Protein AF-A0A4R3VRV4-F1 (afdb_monomer_lite)

Sequence (132 aa):
MKTILILIITILTFSISHAQENKLIISSSLRFQNANTKTENQENSTSYFQVTPRILYKLNTKLGIGVLYAASRSKSEYYNDDITKLSGHQVGGFVQLDLINKSKYQIFSDLDASYIHSKSHNDFETHTNNTS

Organism: NCBI:txid797292

Radius of gyration: 22.37 Å; chains: 1; bounding box: 61×26×70 Å

Secondary structure (DSSP, 8-state):
-HHHHHHHHHHHHHHHHTTTS--EEEEEEEEEEEEEEE-SS-EEEEEEEEEEEEEEEESSSSEEEEEEEEEEEEEEE-TTS-EEEEEEEEEEEEEEEEEEEETTEEEEEEEEEEEEEEEEEEE---------

pLDDT: mean 84.48, std 15.85, range [41.06, 98.25]

Foldseek 3Di:
DVVVVVVVVVVVVVVVVCPVPPFKDKDKDKDWDWDWDDDPVKIKIKTKIKMKIKIWGHPDPFKIKIKIKMWMWMWMQIRVRKIKIKIKIKIWMKMKGWPDDDPPDTDIDIDIDIDMDMDMDIDPPPPPPPDD

Structure (mmCIF, N/CA/C/O backbone):
data_AF-A0A4R3VRV4-F1
#
_entry.id   AF-A0A4R3VRV4-F1
#
loop_
_atom_site.group_PDB
_atom_site.id
_atom_site.type_symbol
_atom_site.label_atom_id
_atom_site.label_alt_id
_atom_site.label_comp_id
_atom_site.label_asym_id
_atom_site.label_entity_id
_atom_site.label_seq_id
_atom_site.pdbx_PDB_ins_code
_atom_site.Cartn_x
_atom_site.Cartn_y
_atom_site.Cartn_z
_atom_site.occupancy
_atom_site.B_iso_or_equiv
_atom_site.auth_seq_id
_atom_site.auth_comp_id
_atom_site.auth_asym_id
_atom_site.auth_atom_id
_atom_site.pdbx_PDB_model_num
ATOM 1 N N . MET A 1 1 ? -29.367 14.450 -7.953 1.00 56.66 1 MET A N 1
ATOM 2 C CA . MET A 1 1 ? -28.978 15.385 -6.866 1.00 56.66 1 MET A CA 1
ATOM 3 C C . MET A 1 1 ? -29.390 14.885 -5.483 1.00 56.66 1 MET A C 1
ATOM 5 O O . MET A 1 1 ? -28.514 14.761 -4.641 1.00 56.66 1 MET A O 1
ATOM 9 N N . LYS A 1 2 ? -30.661 14.516 -5.246 1.00 59.81 2 LYS A N 1
ATOM 10 C CA . LYS A 1 2 ? -31.121 13.974 -3.946 1.00 59.81 2 LYS A CA 1
ATOM 11 C C . LYS A 1 2 ? -30.331 12.741 -3.472 1.00 59.81 2 LYS A C 1
ATOM 13 O O . LYS A 1 2 ? -29.952 12.678 -2.314 1.00 59.81 2 LYS A O 1
ATOM 18 N N . THR A 1 3 ? -30.001 11.820 -4.377 1.00 67.88 3 THR A N 1
ATOM 19 C CA . THR A 1 3 ? -29.227 10.602 -4.070 1.00 67.88 3 THR A CA 1
ATOM 20 C C . THR A 1 3 ? -27.793 10.900 -3.627 1.00 67.88 3 THR A C 1
ATOM 22 O O . THR A 1 3 ? -27.291 10.271 -2.706 1.00 67.88 3 THR A O 1
ATOM 25 N N . ILE A 1 4 ? -27.153 11.897 -4.246 1.00 81.31 4 ILE A N 1
ATOM 26 C CA . ILE A 1 4 ? -25.796 12.348 -3.896 1.00 81.31 4 ILE A CA 1
ATOM 27 C C . ILE A 1 4 ? -25.814 13.056 -2.538 1.00 81.31 4 ILE A C 1
ATOM 29 O O . ILE A 1 4 ? -24.941 12.819 -1.714 1.00 81.31 4 ILE A O 1
ATOM 33 N N . LEU A 1 5 ? -26.838 13.874 -2.278 1.00 80.25 5 LEU A N 1
ATOM 34 C CA . LEU A 1 5 ? -27.017 14.538 -0.988 1.00 80.25 5 LEU A CA 1
ATOM 35 C C . LEU A 1 5 ? -27.220 13.516 0.143 1.00 80.25 5 LEU A C 1
ATOM 37 O O . LEU A 1 5 ? -26.584 13.630 1.183 1.00 80.25 5 LEU A O 1
ATOM 41 N N . ILE A 1 6 ? -28.054 12.494 -0.080 1.00 82.12 6 ILE A N 1
ATOM 42 C CA . ILE A 1 6 ? -28.271 11.401 0.878 1.00 82.12 6 ILE A CA 1
ATOM 43 C C . ILE A 1 6 ? -26.967 10.637 1.113 1.00 82.12 6 ILE A C 1
ATOM 45 O O . ILE A 1 6 ? -26.604 10.437 2.261 1.00 82.12 6 ILE A O 1
ATOM 49 N N . LEU A 1 7 ? -26.215 10.301 0.060 1.00 78.94 7 LEU A N 1
ATOM 50 C CA . LEU A 1 7 ? -24.914 9.638 0.182 1.00 78.94 7 LEU A CA 1
ATOM 51 C C . LEU A 1 7 ? -23.927 10.462 1.027 1.00 78.94 7 LEU A C 1
ATOM 53 O O . LEU A 1 7 ? -23.296 9.922 1.930 1.00 78.94 7 LEU A O 1
ATOM 57 N N . ILE A 1 8 ? -23.826 11.770 0.776 1.00 81.62 8 ILE A N 1
ATOM 58 C CA . ILE A 1 8 ? -22.944 12.678 1.523 1.00 81.62 8 ILE A CA 1
ATOM 59 C C . ILE A 1 8 ? -23.381 12.783 2.990 1.00 81.62 8 ILE A C 1
ATOM 61 O O . ILE A 1 8 ? -22.540 12.707 3.883 1.00 81.62 8 ILE A O 1
ATOM 65 N N . ILE A 1 9 ? -24.685 12.907 3.256 1.00 80.25 9 ILE A N 1
ATOM 66 C CA . ILE A 1 9 ? -25.236 12.960 4.618 1.00 80.25 9 ILE A CA 1
ATOM 67 C C . ILE A 1 9 ? -25.003 11.635 5.349 1.00 80.25 9 ILE A C 1
ATOM 69 O O . ILE A 1 9 ? -24.611 11.643 6.515 1.00 80.25 9 ILE A O 1
ATOM 73 N N . THR A 1 10 ? -25.189 10.496 4.683 1.00 75.06 10 THR A N 1
ATOM 74 C CA . THR A 1 10 ? -24.906 9.176 5.254 1.00 75.06 10 THR A CA 1
ATOM 75 C C . THR A 1 10 ? -23.422 9.035 5.581 1.00 75.06 10 THR A C 1
ATOM 77 O O . THR A 1 10 ? -23.097 8.619 6.685 1.00 75.06 10 THR A O 1
ATOM 80 N N . ILE A 1 11 ? -22.515 9.458 4.694 1.00 73.00 11 ILE A N 1
ATOM 81 C CA . ILE A 1 11 ? -21.066 9.437 4.959 1.00 73.00 11 ILE A CA 1
ATOM 82 C C . ILE A 1 11 ? -20.710 10.346 6.147 1.00 73.00 11 ILE A C 1
ATOM 84 O O . ILE A 1 11 ? -19.975 9.927 7.043 1.00 73.00 11 ILE A O 1
ATOM 88 N N . LEU A 1 12 ? -21.255 11.565 6.202 1.00 72.75 12 LEU A N 1
ATOM 89 C CA . LEU A 1 12 ? -20.991 12.529 7.278 1.00 72.75 12 LEU A CA 1
ATOM 90 C C . LEU A 1 12 ? -21.518 12.051 8.637 1.00 72.75 12 LEU A C 1
ATOM 92 O O . LEU A 1 12 ? -20.807 12.126 9.634 1.00 72.75 12 LEU A O 1
ATOM 96 N N . THR A 1 13 ? -22.737 11.515 8.685 1.00 69.00 13 THR A N 1
ATOM 97 C CA . THR A 1 13 ? -23.338 10.994 9.926 1.00 69.00 13 THR A CA 1
ATOM 98 C C . THR A 1 13 ? -22.624 9.740 10.432 1.00 69.0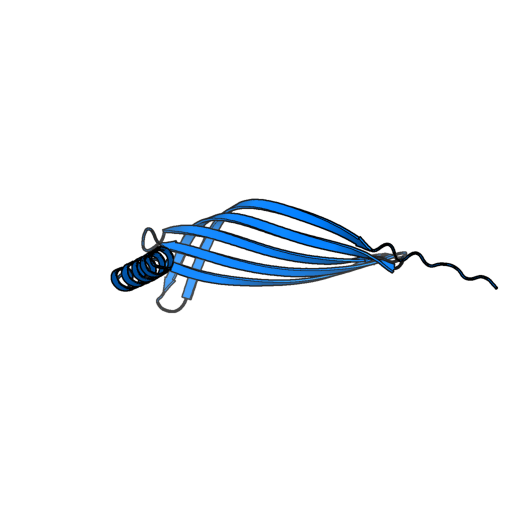0 13 THR A C 1
ATOM 100 O O . THR A 1 13 ? -22.372 9.633 11.632 1.00 69.00 13 THR A O 1
ATOM 103 N N . PHE A 1 14 ? -22.187 8.845 9.537 1.00 62.47 14 PHE A N 1
ATOM 104 C CA . PHE A 1 14 ? -21.349 7.700 9.916 1.00 62.47 14 PHE A CA 1
ATOM 105 C C . PHE A 1 14 ? -19.985 8.136 10.473 1.00 62.47 14 PHE A C 1
ATOM 107 O O . PHE A 1 14 ? -19.469 7.510 11.401 1.00 62.47 14 PHE A O 1
ATOM 114 N N . SER A 1 15 ? -19.432 9.232 9.943 1.00 57.69 15 SER A N 1
ATOM 115 C CA . SER A 1 15 ? -18.141 9.788 10.366 1.00 57.69 15 SER A CA 1
ATOM 116 C C . SER A 1 15 ? -18.188 10.386 11.778 1.00 57.69 15 SER A C 1
ATOM 118 O O . SER A 1 15 ? -17.234 10.232 12.535 1.00 57.69 15 SER A O 1
ATOM 120 N N . ILE A 1 16 ? -19.297 11.033 12.164 1.00 59.38 16 ILE A N 1
ATOM 121 C CA . ILE A 1 16 ? -19.428 11.711 13.468 1.00 59.38 16 ILE A CA 1
ATOM 122 C C . ILE A 1 16 ? -19.673 10.707 14.610 1.00 59.38 16 ILE A C 1
ATOM 124 O O . ILE A 1 16 ? -19.091 10.852 15.682 1.00 59.38 16 ILE A O 1
ATOM 128 N N . SER A 1 17 ? -20.466 9.649 14.394 1.00 51.62 17 SER A N 1
ATOM 129 C CA . SER A 1 17 ? -20.737 8.645 15.441 1.00 51.62 17 SER A CA 1
ATOM 130 C C . SER A 1 17 ? -19.555 7.716 15.755 1.00 51.62 17 SER A C 1
ATOM 132 O O . SER A 1 17 ? -19.555 7.084 16.806 1.00 51.62 17 SER A O 1
ATOM 134 N N . HIS A 1 18 ? -18.534 7.643 14.894 1.00 50.94 18 HIS A N 1
ATOM 135 C CA . HIS A 1 18 ? -17.337 6.816 15.117 1.00 50.94 18 HIS A CA 1
ATOM 136 C C . HIS A 1 18 ? -16.168 7.573 15.778 1.00 50.94 18 HIS A C 1
ATOM 138 O O . HIS A 1 18 ? -15.119 6.982 16.007 1.00 50.94 18 HIS A O 1
ATOM 144 N N . ALA A 1 19 ? -16.325 8.851 16.141 1.00 48.81 19 ALA A N 1
ATOM 145 C CA . ALA A 1 19 ? -15.244 9.652 16.733 1.00 48.81 19 ALA A CA 1
ATOM 146 C C . ALA A 1 19 ? -14.792 9.184 18.136 1.00 48.81 19 ALA A C 1
ATOM 148 O O . ALA A 1 19 ? -13.740 9.604 18.614 1.00 48.81 19 ALA A O 1
ATOM 149 N N . GLN A 1 20 ? -15.561 8.315 18.804 1.00 50.12 20 GLN A N 1
ATOM 150 C CA . GLN A 1 20 ? -15.226 7.805 20.139 1.00 50.12 20 GLN A CA 1
ATOM 151 C C . GLN A 1 20 ? -14.296 6.576 20.100 1.00 50.12 20 GLN A C 1
ATOM 153 O O . GLN A 1 20 ? -13.624 6.275 21.082 1.00 50.12 20 GLN A O 1
ATOM 158 N N . GLU A 1 21 ? -14.186 5.910 18.947 1.00 59.03 21 GLU A N 1
ATOM 159 C CA . GLU A 1 21 ? -13.249 4.816 18.703 1.00 59.03 21 GLU A CA 1
ATOM 160 C C . GLU A 1 21 ? -12.662 5.027 17.301 1.00 59.03 21 GLU A C 1
ATOM 162 O O . GLU A 1 21 ? -13.334 4.723 16.320 1.00 59.03 21 GLU A O 1
ATOM 167 N N . ASN A 1 22 ? -11.439 5.575 17.195 1.00 64.88 22 ASN A N 1
ATOM 168 C CA . ASN A 1 22 ? -10.699 5.824 15.939 1.00 64.88 22 ASN A CA 1
ATOM 169 C C . ASN A 1 2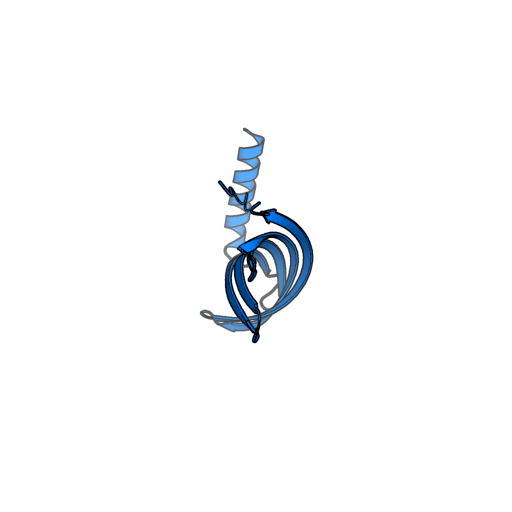2 ? -10.458 4.525 15.144 1.00 64.88 22 ASN A C 1
ATOM 171 O O . ASN A 1 22 ? -9.343 4.006 15.064 1.00 64.88 22 ASN A O 1
ATOM 175 N N . LYS A 1 23 ? -11.527 3.965 14.580 1.00 85.44 23 LYS A N 1
ATOM 176 C CA . LYS A 1 23 ? -11.514 2.684 13.887 1.00 85.44 23 LYS A CA 1
ATOM 177 C C . LYS A 1 23 ? -11.165 2.850 12.425 1.00 85.44 23 LYS A C 1
ATOM 179 O O . LYS A 1 23 ? -10.504 1.977 11.883 1.00 85.44 23 LYS A O 1
ATOM 184 N N . LEU A 1 24 ? -11.566 3.951 11.795 1.00 91.50 24 LEU A N 1
ATOM 185 C CA . LEU A 1 24 ? -11.246 4.212 10.397 1.00 91.50 24 LEU A CA 1
ATOM 186 C C . LEU A 1 24 ? -9.936 4.998 10.286 1.00 91.50 24 LEU A C 1
ATOM 188 O O . LEU A 1 24 ? -9.829 6.113 10.790 1.00 91.50 24 LEU A O 1
ATOM 192 N N . ILE A 1 25 ? -8.953 4.428 9.598 1.00 91.38 25 ILE A N 1
ATOM 193 C CA . IL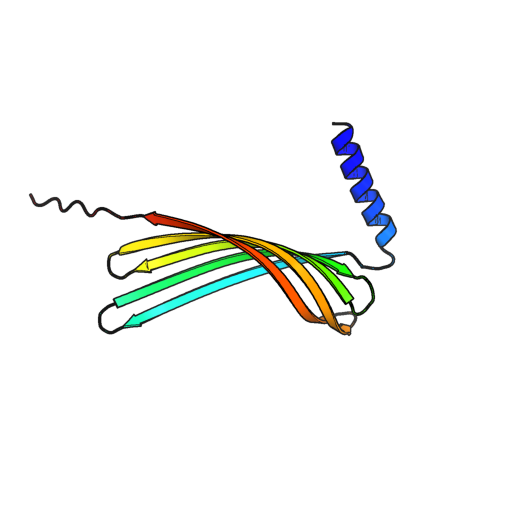E A 1 25 ? -7.666 5.056 9.308 1.00 91.38 25 ILE A CA 1
ATOM 194 C C . ILE A 1 25 ? -7.503 5.121 7.792 1.00 91.38 25 ILE A C 1
ATOM 196 O O . ILE A 1 25 ? -7.550 4.099 7.109 1.00 91.38 25 ILE A O 1
ATOM 200 N N . ILE A 1 26 ? -7.301 6.328 7.271 1.00 94.50 26 ILE A N 1
ATOM 201 C CA . ILE A 1 26 ? -6.997 6.568 5.859 1.00 94.50 26 ILE A CA 1
ATOM 202 C C . ILE A 1 26 ? -5.524 6.947 5.770 1.00 94.50 26 ILE A C 1
ATOM 204 O O . ILE A 1 26 ? -5.071 7.862 6.457 1.00 94.50 26 ILE A O 1
ATOM 208 N N . SER A 1 27 ? -4.773 6.242 4.934 1.00 93.94 27 SER A N 1
ATOM 209 C CA . SER A 1 27 ? -3.352 6.501 4.724 1.00 93.94 27 SER A CA 1
ATOM 210 C C . SER A 1 27 ? -2.983 6.354 3.253 1.00 93.94 27 SER A C 1
ATOM 212 O O . SER A 1 27 ? -3.751 5.845 2.439 1.00 93.94 27 SER A O 1
ATOM 214 N N . SER A 1 28 ? -1.808 6.852 2.886 1.00 95.62 28 SER A N 1
ATOM 215 C CA . SER A 1 28 ? -1.253 6.669 1.551 1.00 95.62 28 SER A CA 1
ATOM 216 C C . SER A 1 28 ? 0.258 6.542 1.647 1.00 95.62 28 SER A C 1
ATOM 218 O O . SER A 1 28 ? 0.878 7.181 2.499 1.00 95.62 28 SER A O 1
ATOM 220 N N . SER A 1 29 ? 0.848 5.726 0.781 1.00 95.31 29 SER A N 1
ATOM 221 C CA . SER A 1 29 ? 2.298 5.636 0.627 1.00 95.31 29 SER A CA 1
ATOM 222 C C . SER A 1 29 ? 2.724 5.998 -0.790 1.00 95.31 29 SER A C 1
ATOM 224 O O . SER A 1 29 ? 1.998 5.769 -1.762 1.00 95.31 29 SER A O 1
ATOM 226 N N . LEU A 1 30 ? 3.923 6.570 -0.892 1.00 97.38 30 LEU A N 1
ATOM 227 C CA . LEU A 1 30 ? 4.590 6.875 -2.150 1.00 97.38 30 LEU A CA 1
ATOM 228 C C . LEU A 1 30 ? 5.869 6.043 -2.226 1.00 97.38 30 LEU A C 1
ATOM 230 O O . LEU A 1 30 ? 6.670 6.055 -1.291 1.00 97.38 30 LEU A O 1
ATOM 234 N N . ARG A 1 31 ? 6.063 5.325 -3.330 1.00 96.50 31 ARG A N 1
ATOM 235 C CA . ARG A 1 31 ? 7.275 4.547 -3.600 1.00 96.50 31 ARG A CA 1
ATOM 236 C C . ARG A 1 31 ? 7.966 5.126 -4.821 1.00 96.50 31 ARG A C 1
ATOM 238 O O . ARG A 1 31 ? 7.376 5.166 -5.896 1.00 96.50 31 ARG A O 1
ATOM 245 N N . PHE A 1 32 ? 9.223 5.509 -4.641 1.00 96.06 32 PHE A N 1
ATOM 246 C CA . PHE A 1 32 ? 10.132 5.907 -5.708 1.00 96.06 32 PHE A CA 1
ATOM 247 C C . PHE A 1 32 ? 11.281 4.906 -5.736 1.00 96.06 32 PHE A C 1
ATOM 249 O O . PHE A 1 32 ? 11.862 4.602 -4.695 1.00 96.06 32 PHE A O 1
ATOM 256 N N . GLN A 1 33 ? 11.592 4.372 -6.908 1.00 95.38 33 GLN A N 1
ATOM 257 C CA . GLN A 1 33 ? 12.750 3.509 -7.100 1.00 95.38 33 GLN A CA 1
ATOM 258 C C . GLN A 1 33 ? 13.408 3.876 -8.422 1.00 95.38 33 GLN A C 1
ATOM 260 O O . GLN A 1 33 ? 12.729 4.038 -9.430 1.00 95.38 33 GLN A O 1
ATOM 265 N N . ASN A 1 34 ? 14.728 4.011 -8.403 1.00 93.25 34 ASN A N 1
ATOM 266 C CA . ASN A 1 34 ? 15.534 4.141 -9.602 1.00 93.25 34 ASN A CA 1
ATOM 267 C C . ASN A 1 34 ? 16.632 3.079 -9.538 1.00 93.25 34 ASN A C 1
ATOM 269 O O . ASN A 1 34 ? 17.267 2.921 -8.493 1.00 93.25 34 ASN A O 1
ATOM 273 N N . ALA A 1 35 ? 16.805 2.322 -10.611 1.00 92.56 35 ALA A N 1
ATOM 274 C CA . ALA A 1 35 ? 17.778 1.250 -10.707 1.00 92.56 35 ALA A CA 1
ATOM 275 C C . ALA A 1 35 ? 18.523 1.367 -12.033 1.00 92.56 35 ALA A C 1
ATOM 277 O O . ALA A 1 35 ? 17.908 1.345 -13.095 1.00 92.56 35 ALA A O 1
ATOM 278 N N . ASN A 1 36 ? 19.848 1.443 -11.955 1.00 91.31 36 ASN A N 1
ATOM 279 C CA . ASN A 1 36 ? 20.724 1.419 -13.118 1.00 91.31 36 ASN A CA 1
ATOM 280 C C . ASN A 1 36 ? 21.476 0.093 -13.115 1.00 91.31 36 ASN A C 1
ATOM 282 O O . ASN A 1 36 ? 22.095 -0.271 -12.116 1.00 91.31 36 ASN A O 1
ATOM 286 N N . THR A 1 37 ? 21.408 -0.628 -14.227 1.00 86.88 37 THR A N 1
ATOM 287 C CA . THR A 1 37 ? 22.137 -1.879 -14.431 1.00 86.88 37 THR A CA 1
ATOM 288 C C . THR A 1 37 ? 23.105 -1.673 -15.579 1.00 86.88 37 THR A C 1
ATOM 290 O O . THR A 1 37 ? 22.685 -1.354 -16.688 1.00 86.88 37 THR A O 1
ATOM 293 N N . LYS A 1 38 ? 24.399 -1.849 -15.311 1.00 85.50 38 LYS A N 1
ATOM 294 C CA . LYS A 1 38 ? 25.461 -1.702 -16.304 1.00 85.50 38 LYS A CA 1
ATOM 295 C C . LYS A 1 38 ? 26.204 -3.021 -16.459 1.00 85.50 38 LYS A C 1
ATOM 297 O O . LYS A 1 38 ? 26.641 -3.610 -15.475 1.00 85.50 38 LYS A O 1
ATOM 302 N N . THR A 1 39 ? 26.331 -3.468 -17.696 1.00 83.25 39 THR A N 1
ATOM 303 C CA . THR A 1 39 ? 27.195 -4.572 -18.127 1.00 83.25 39 THR A CA 1
ATOM 304 C C . THR A 1 39 ? 28.244 -4.019 -19.093 1.00 83.25 39 THR A C 1
ATOM 306 O O . THR A 1 39 ? 28.152 -2.855 -19.484 1.00 83.25 39 THR A O 1
ATOM 309 N N . GLU A 1 40 ? 29.238 -4.820 -19.491 1.00 81.25 40 GLU A N 1
ATOM 310 C CA . GLU A 1 40 ? 30.283 -4.369 -20.431 1.00 81.25 40 GLU A CA 1
ATOM 311 C C . GLU A 1 40 ? 29.715 -3.812 -21.746 1.00 81.25 40 GLU A C 1
ATOM 313 O O . GLU A 1 40 ? 30.291 -2.884 -22.305 1.00 81.25 40 GLU A O 1
ATOM 318 N N . ASN A 1 41 ? 28.562 -4.321 -22.199 1.00 79.44 41 ASN A N 1
ATOM 319 C CA . ASN A 1 41 ? 27.989 -3.992 -23.507 1.00 79.44 41 ASN A CA 1
ATOM 320 C C . ASN A 1 41 ? 26.639 -3.260 -23.446 1.00 79.44 41 ASN A C 1
ATOM 322 O O . ASN A 1 41 ? 26.103 -2.913 -24.494 1.00 79.44 41 ASN A O 1
ATOM 326 N N . GLN A 1 42 ? 26.044 -3.077 -22.262 1.00 79.12 42 GLN A N 1
ATOM 327 C CA . GLN A 1 42 ? 24.696 -2.509 -22.124 1.00 79.12 42 GLN A CA 1
ATOM 328 C C . GLN A 1 42 ? 24.536 -1.726 -20.822 1.00 79.12 42 GLN A C 1
ATOM 330 O O . GLN A 1 42 ? 24.946 -2.187 -19.755 1.00 79.12 42 GLN A O 1
ATOM 335 N N . GLU A 1 43 ? 23.861 -0.583 -20.904 1.00 84.44 43 GLU A N 1
ATOM 336 C CA . GLU A 1 43 ? 23.402 0.202 -19.762 1.00 84.44 43 GLU A CA 1
ATOM 337 C C . GLU A 1 43 ? 21.881 0.331 -19.842 1.00 84.44 43 GLU A C 1
ATOM 339 O O . GLU A 1 43 ? 21.349 0.786 -20.850 1.00 84.44 43 GLU A O 1
ATOM 344 N N . ASN A 1 44 ? 21.192 -0.110 -18.790 1.00 85.75 44 ASN A N 1
ATOM 345 C CA . ASN A 1 44 ? 19.740 -0.047 -18.686 1.00 85.75 44 ASN A CA 1
ATOM 346 C C . ASN A 1 44 ? 19.369 0.747 -17.431 1.00 85.75 44 ASN A C 1
ATOM 348 O O . ASN A 1 44 ? 19.870 0.456 -16.339 1.00 85.75 44 ASN A O 1
ATOM 352 N N . SER A 1 45 ? 18.455 1.704 -17.561 1.00 91.75 45 SER A N 1
ATOM 353 C CA . SER A 1 45 ? 17.898 2.450 -16.429 1.00 91.75 45 SER A CA 1
ATOM 354 C C . SER A 1 45 ? 16.425 2.115 -16.264 1.00 91.75 45 SER A C 1
ATOM 356 O O . SER A 1 45 ? 15.690 1.984 -17.238 1.00 91.75 45 SER A O 1
ATOM 358 N N . THR A 1 46 ? 15.969 1.932 -15.030 1.00 92.31 46 THR A N 1
ATOM 359 C CA . THR A 1 46 ? 14.555 1.735 -14.716 1.00 92.31 46 THR A CA 1
ATOM 360 C C . THR A 1 46 ? 14.146 2.654 -13.582 1.00 92.31 46 THR A C 1
ATOM 362 O O . THR A 1 46 ? 14.622 2.528 -12.455 1.00 92.31 46 THR A O 1
ATOM 365 N N . SER A 1 47 ? 13.201 3.540 -13.877 1.00 95.56 47 SER A N 1
ATOM 366 C CA . SER A 1 47 ? 12.557 4.412 -12.901 1.00 95.56 47 SER A CA 1
ATOM 367 C C . SER A 1 47 ? 11.139 3.932 -12.618 1.00 95.56 47 SER A C 1
ATOM 369 O O . SER A 1 47 ? 10.411 3.518 -13.519 1.00 95.56 47 SER A O 1
ATOM 371 N N . TYR A 1 48 ? 10.741 3.994 -11.354 1.00 95.69 48 TYR A N 1
ATOM 372 C CA . TYR A 1 48 ? 9.463 3.509 -10.864 1.00 95.69 48 TYR A CA 1
ATOM 373 C C . TYR A 1 48 ? 8.852 4.496 -9.879 1.00 95.69 48 TYR A C 1
ATOM 375 O O . TYR A 1 48 ? 9.507 4.952 -8.937 1.00 95.69 48 TYR A O 1
ATOM 383 N N . PHE A 1 49 ? 7.561 4.748 -10.056 1.00 97.56 49 PHE A N 1
ATOM 384 C CA . PHE A 1 49 ? 6.733 5.499 -9.131 1.00 97.56 49 PHE A CA 1
ATOM 385 C C . PHE A 1 49 ? 5.441 4.739 -8.834 1.00 97.56 49 PHE A C 1
ATOM 387 O O . PHE A 1 49 ? 4.807 4.202 -9.741 1.00 97.56 49 PHE A O 1
ATOM 394 N N . GLN A 1 50 ? 5.014 4.740 -7.574 1.00 97.38 50 GLN A N 1
ATOM 395 C CA . GLN A 1 50 ? 3.718 4.210 -7.163 1.00 97.38 50 GLN A CA 1
ATOM 396 C C . GLN A 1 50 ? 3.118 5.042 -6.039 1.00 97.38 50 GLN A C 1
ATOM 398 O O . GLN A 1 50 ? 3.808 5.408 -5.088 1.00 97.38 50 GLN A O 1
ATOM 403 N N . VAL A 1 51 ? 1.808 5.254 -6.123 1.00 98.12 51 VAL A N 1
ATOM 404 C CA . VAL A 1 51 ? 0.975 5.766 -5.035 1.00 98.12 51 VAL A CA 1
ATOM 405 C C . VAL A 1 51 ? 0.026 4.668 -4.572 1.00 98.12 51 VAL A C 1
ATOM 407 O O . VAL A 1 51 ? -0.573 3.984 -5.402 1.00 98.12 51 VAL A O 1
ATOM 410 N N . THR A 1 52 ? -0.102 4.496 -3.257 1.00 97.94 52 THR A N 1
ATOM 411 C CA . THR A 1 52 ? -0.924 3.434 -2.660 1.00 97.94 52 THR A CA 1
ATOM 412 C C . THR A 1 52 ? -1.827 3.996 -1.565 1.00 97.94 52 THR A C 1
ATOM 414 O O . THR A 1 52 ? -1.449 3.954 -0.391 1.00 97.94 52 THR A O 1
ATOM 417 N N . PRO A 1 53 ? -3.004 4.554 -1.901 1.00 97.12 53 PRO A N 1
ATOM 418 C CA . PRO A 1 53 ? -4.031 4.834 -0.906 1.00 97.12 53 PRO A CA 1
ATOM 419 C C . PRO A 1 53 ? -4.527 3.547 -0.234 1.00 97.12 53 PRO A C 1
ATOM 421 O O . PRO A 1 53 ? -4.718 2.506 -0.869 1.00 97.12 53 PRO A O 1
ATOM 424 N N . ARG A 1 54 ? -4.769 3.637 1.072 1.00 97.19 54 ARG A N 1
ATOM 425 C CA . ARG A 1 54 ? -5.232 2.546 1.926 1.00 97.19 54 ARG A CA 1
ATOM 426 C C . ARG A 1 54 ? -6.318 3.048 2.865 1.00 97.19 54 ARG A C 1
ATOM 428 O O . ARG A 1 54 ? -6.232 4.152 3.404 1.00 97.19 54 ARG A O 1
ATOM 435 N N . ILE A 1 55 ? -7.319 2.207 3.085 1.00 97.38 55 ILE A N 1
ATOM 436 C CA . ILE A 1 55 ? -8.369 2.427 4.078 1.00 97.38 55 ILE A CA 1
ATOM 437 C C . ILE A 1 55 ? -8.366 1.221 5.009 1.00 97.38 55 ILE A C 1
ATOM 439 O O . ILE A 1 55 ? -8.535 0.093 4.556 1.00 97.38 55 ILE A O 1
ATOM 443 N N . LEU A 1 56 ? -8.165 1.463 6.299 1.00 96.44 56 LEU A N 1
ATOM 444 C CA . LEU A 1 56 ? -8.123 0.464 7.361 1.00 96.44 56 LEU A CA 1
ATOM 445 C C . LEU A 1 56 ? -9.282 0.693 8.326 1.00 96.44 56 LEU A C 1
ATOM 447 O O . LEU A 1 56 ? -9.505 1.809 8.782 1.00 96.44 56 LEU A O 1
ATOM 451 N N . TYR A 1 57 ? -9.970 -0.380 8.684 1.00 94.69 57 TYR A N 1
ATOM 452 C CA . TYR A 1 57 ? -10.942 -0.429 9.760 1.00 94.69 57 TYR A CA 1
ATOM 453 C C . TYR A 1 57 ? -10.415 -1.310 10.902 1.00 94.69 57 TYR A C 1
ATOM 455 O O . TYR A 1 57 ? -10.185 -2.508 10.725 1.00 94.69 57 TYR A O 1
ATOM 463 N N . LYS A 1 58 ? -10.213 -0.735 12.089 1.00 94.06 58 LYS A N 1
ATOM 464 C CA . LYS A 1 58 ? -9.817 -1.452 13.304 1.00 94.06 58 LYS A CA 1
ATOM 465 C C . LYS A 1 58 ? -11.017 -2.198 13.872 1.00 94.06 58 LYS A C 1
ATOM 467 O O . LYS A 1 58 ? -11.985 -1.595 14.329 1.00 94.06 58 LYS A O 1
ATOM 472 N N . LEU A 1 59 ? -10.915 -3.522 13.882 1.00 92.19 59 LEU A N 1
ATOM 473 C CA . LEU A 1 59 ? -11.872 -4.402 14.549 1.00 92.19 59 LEU A CA 1
ATOM 474 C C . LEU A 1 59 ? -11.707 -4.319 16.071 1.00 92.19 59 LEU A C 1
ATOM 476 O O . LEU A 1 59 ? -12.680 -4.417 16.812 1.00 92.19 59 LEU A O 1
ATOM 480 N N . ASN A 1 60 ? -10.469 -4.129 16.533 1.00 90.19 60 ASN A N 1
ATOM 481 C CA . ASN A 1 60 ? -10.114 -3.901 17.932 1.00 90.19 60 ASN A CA 1
ATOM 482 C C . ASN A 1 60 ? -8.760 -3.162 18.033 1.00 90.19 60 ASN A C 1
ATOM 484 O O . ASN A 1 60 ? -8.238 -2.664 17.039 1.00 90.19 60 ASN A O 1
ATOM 488 N N . THR A 1 61 ? -8.173 -3.093 19.231 1.00 87.50 61 THR A N 1
ATOM 489 C CA . THR A 1 61 ? -6.904 -2.3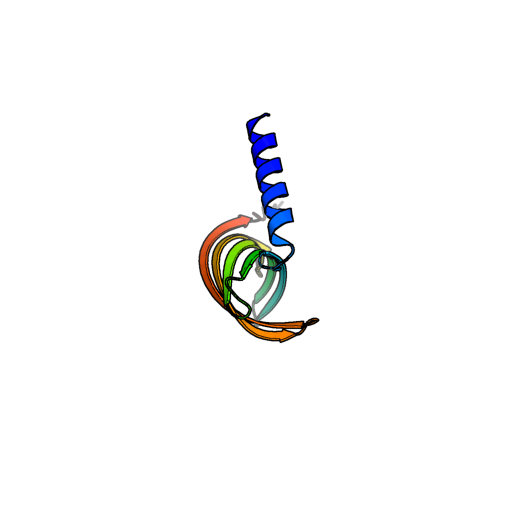83 19.492 1.00 87.50 61 THR A CA 1
ATOM 490 C C . THR A 1 61 ? -5.667 -3.004 18.834 1.00 87.50 61 THR A C 1
ATOM 492 O O . THR A 1 61 ? -4.623 -2.350 18.801 1.00 87.50 61 THR A O 1
ATOM 495 N N . LYS A 1 62 ? -5.766 -4.245 18.335 1.00 90.94 62 LYS A N 1
ATOM 496 C CA . LYS A 1 62 ? -4.675 -4.998 17.700 1.00 90.94 62 LYS A CA 1
ATOM 497 C C . LYS A 1 62 ? -4.951 -5.368 16.247 1.00 90.94 62 LYS A C 1
ATOM 499 O O . LYS A 1 62 ? -4.024 -5.379 15.454 1.00 90.94 62 LYS A O 1
ATOM 504 N N . LEU A 1 63 ? -6.187 -5.699 15.893 1.00 94.69 63 LEU A N 1
ATOM 505 C CA . LEU A 1 63 ? -6.545 -6.228 14.580 1.00 94.69 63 LEU A CA 1
ATOM 506 C C . LEU A 1 63 ? -7.336 -5.199 13.776 1.00 94.69 63 LEU A C 1
ATOM 508 O O . LEU A 1 63 ? -8.285 -4.592 14.279 1.00 94.69 63 LEU A O 1
ATOM 512 N N . GLY A 1 64 ? -6.997 -5.056 12.503 1.00 95.75 64 GLY A N 1
ATOM 513 C CA . GLY A 1 64 ? -7.811 -4.338 11.537 1.00 95.75 64 GLY A CA 1
ATOM 514 C C . GLY A 1 64 ? -7.847 -5.036 10.189 1.00 95.75 64 GLY A C 1
ATOM 515 O O . GLY A 1 64 ? -7.010 -5.880 9.887 1.00 95.75 64 GLY A O 1
ATOM 516 N N . ILE A 1 65 ? -8.838 -4.674 9.392 1.00 97.81 65 ILE A N 1
ATOM 517 C CA . ILE A 1 65 ? -8.994 -5.117 8.010 1.00 97.81 65 ILE A CA 1
ATOM 518 C C . ILE A 1 65 ? -9.078 -3.892 7.121 1.00 97.81 65 ILE A C 1
ATOM 520 O O . ILE A 1 65 ? -9.603 -2.858 7.531 1.00 97.81 65 ILE A O 1
ATOM 524 N N . GLY A 1 66 ? -8.571 -3.982 5.909 1.00 97.19 66 GLY A N 1
ATOM 525 C CA . GLY A 1 66 ? -8.551 -2.840 5.025 1.00 97.19 66 GLY A CA 1
ATOM 526 C C . GLY A 1 66 ? -8.568 -3.216 3.567 1.00 97.19 66 GLY A C 1
ATOM 527 O O . GLY A 1 66 ? -8.429 -4.377 3.188 1.00 97.19 66 GLY A O 1
ATOM 528 N N . VAL A 1 67 ? -8.740 -2.185 2.758 1.00 98.25 67 VAL A N 1
ATOM 529 C CA . VAL A 1 67 ? -8.627 -2.251 1.310 1.00 98.25 67 VAL A CA 1
ATOM 530 C C . VAL A 1 67 ? -7.520 -1.318 0.864 1.00 98.25 67 VAL A C 1
ATOM 532 O O . VAL A 1 67 ? -7.300 -0.249 1.446 1.00 98.25 67 VAL A O 1
ATOM 535 N N . LEU A 1 68 ? -6.808 -1.738 -0.167 1.00 97.62 68 LEU A N 1
ATOM 536 C CA . LEU A 1 68 ? -5.766 -0.954 -0.795 1.00 97.62 68 LEU A CA 1
ATOM 537 C C . LEU A 1 68 ? -6.031 -0.845 -2.284 1.00 97.62 68 LEU A C 1
ATOM 539 O O . LEU A 1 68 ? -6.594 -1.743 -2.917 1.00 97.62 68 LEU A O 1
ATOM 543 N N . TYR A 1 69 ? -5.583 0.270 -2.832 1.00 97.94 69 TYR A N 1
ATOM 544 C CA . TYR A 1 69 ? -5.447 0.454 -4.258 1.00 97.94 69 TYR A CA 1
ATOM 545 C C . TYR A 1 69 ? -4.059 1.016 -4.524 1.00 97.94 69 TYR A C 1
ATOM 547 O O . TYR A 1 69 ? -3.599 1.870 -3.770 1.00 97.94 69 TYR A O 1
ATOM 555 N N . ALA A 1 70 ? -3.396 0.563 -5.581 1.00 97.62 70 ALA A N 1
ATOM 556 C CA . ALA A 1 70 ? -2.158 1.167 -6.038 1.00 97.62 70 ALA A CA 1
ATOM 557 C C . ALA A 1 70 ? -2.248 1.541 -7.511 1.00 97.62 70 ALA A C 1
ATOM 559 O O . ALA A 1 70 ? -2.799 0.799 -8.323 1.00 97.62 70 ALA A O 1
ATOM 560 N N . ALA A 1 71 ? -1.665 2.684 -7.851 1.00 97.62 71 ALA A N 1
ATOM 561 C CA . ALA A 1 71 ? -1.407 3.082 -9.224 1.00 97.62 71 ALA A CA 1
ATOM 562 C C . ALA A 1 71 ? 0.097 3.287 -9.386 1.00 97.62 71 ALA A C 1
ATOM 564 O O . ALA A 1 71 ? 0.715 3.998 -8.588 1.00 97.62 71 ALA A O 1
ATOM 565 N N . SER A 1 72 ? 0.679 2.668 -10.407 1.00 97.00 72 SER A N 1
ATOM 566 C CA . SER A 1 72 ? 2.114 2.711 -10.657 1.00 97.00 72 SER A CA 1
ATOM 567 C C . SER A 1 72 ? 2.451 3.059 -12.099 1.00 97.00 72 SER A C 1
ATOM 569 O O . SER A 1 72 ? 1.674 2.836 -13.032 1.00 97.00 72 SER A O 1
ATOM 571 N N . ARG A 1 73 ? 3.640 3.632 -12.272 1.00 95.75 73 ARG A N 1
ATOM 572 C CA . ARG A 1 73 ? 4.280 3.863 -13.562 1.00 95.75 73 ARG A CA 1
ATOM 573 C C . ARG A 1 73 ? 5.742 3.453 -13.477 1.00 95.75 73 ARG A C 1
ATOM 575 O O . ARG A 1 73 ? 6.414 3.769 -12.499 1.00 95.75 73 ARG A O 1
ATOM 582 N N . SER A 1 74 ? 6.217 2.787 -14.517 1.00 94.06 74 SER A N 1
ATOM 583 C CA . SER A 1 74 ? 7.616 2.425 -14.710 1.00 94.06 74 SER A CA 1
ATOM 584 C C . SER A 1 74 ? 8.071 2.903 -16.081 1.00 94.06 74 SER A C 1
ATOM 586 O O . SER A 1 74 ? 7.314 2.791 -17.047 1.00 94.06 74 SER A O 1
ATOM 588 N N . LYS A 1 75 ? 9.297 3.410 -16.176 1.00 93.25 75 LYS A N 1
ATOM 589 C CA . LYS A 1 75 ? 9.981 3.679 -17.443 1.00 93.25 75 LYS A CA 1
ATOM 590 C C . LYS A 1 75 ? 11.303 2.927 -17.423 1.00 93.25 75 LYS A C 1
ATOM 592 O O . LYS A 1 75 ? 12.082 3.125 -16.492 1.00 93.25 75 LYS A O 1
ATOM 597 N N . SER A 1 76 ? 11.525 2.098 -18.433 1.00 89.50 76 SER A N 1
ATOM 598 C CA . SER A 1 76 ? 12.788 1.411 -18.672 1.00 89.50 76 SER A CA 1
ATOM 599 C C . SER A 1 76 ? 13.402 1.944 -19.961 1.00 89.50 76 SER A C 1
ATOM 601 O O . SER A 1 76 ? 12.743 1.953 -21.000 1.00 89.50 76 SER A O 1
ATOM 603 N N . GLU A 1 77 ? 14.631 2.428 -19.853 1.00 87.75 77 GLU A N 1
ATOM 604 C CA . GLU A 1 77 ? 15.463 2.913 -20.952 1.00 87.75 77 GLU A CA 1
ATOM 605 C C . GLU A 1 77 ? 16.545 1.864 -21.203 1.00 87.75 77 GLU A C 1
ATOM 607 O O . GLU A 1 77 ? 17.245 1.463 -20.265 1.00 87.75 77 GLU A O 1
ATOM 612 N N . TYR A 1 78 ? 16.631 1.390 -22.443 1.00 81.69 78 TYR A N 1
ATOM 613 C CA . TYR A 1 78 ? 17.602 0.390 -22.874 1.00 81.69 78 TYR A CA 1
ATOM 614 C C . TYR A 1 78 ? 18.684 1.020 -23.749 1.00 81.69 78 TYR A C 1
ATOM 616 O O . TYR A 1 78 ? 18.482 2.068 -24.352 1.00 81.69 78 TYR A O 1
ATOM 624 N N . TYR A 1 79 ? 19.818 0.329 -23.863 1.00 74.88 79 TYR A N 1
ATOM 625 C CA . TYR A 1 79 ? 20.998 0.772 -24.615 1.00 74.88 79 TYR A CA 1
ATOM 626 C C . TYR A 1 79 ? 20.741 1.202 -26.079 1.00 74.88 79 TYR A C 1
ATOM 628 O O . TYR A 1 79 ? 21.497 2.008 -26.606 1.00 74.88 79 TYR A O 1
ATOM 636 N N . ASN A 1 80 ? 19.687 0.698 -26.732 1.00 77.62 80 ASN A N 1
ATOM 637 C CA . ASN A 1 80 ? 19.343 1.027 -28.124 1.00 77.62 80 ASN A CA 1
ATOM 638 C C . ASN A 1 80 ? 18.352 2.202 -28.253 1.00 77.62 80 ASN A C 1
ATOM 640 O O . ASN A 1 80 ? 17.616 2.255 -29.232 1.00 77.62 80 ASN A O 1
ATOM 644 N N . ASP A 1 81 ? 18.251 3.064 -27.239 1.00 73.50 81 ASP A N 1
ATOM 645 C CA . ASP A 1 81 ? 17.220 4.111 -27.117 1.00 73.50 81 ASP A CA 1
ATOM 646 C C . ASP A 1 81 ? 15.767 3.581 -27.100 1.00 73.50 81 ASP A C 1
ATOM 648 O O . ASP A 1 81 ? 14.802 4.346 -27.121 1.00 73.50 81 ASP A O 1
ATOM 652 N N . ASP A 1 82 ? 15.582 2.263 -26.955 1.00 80.62 82 ASP A N 1
ATOM 653 C CA . ASP A 1 82 ? 14.267 1.658 -26.759 1.00 80.62 82 ASP A CA 1
ATOM 654 C C . ASP A 1 82 ? 13.693 2.084 -25.399 1.00 80.62 82 ASP A C 1
ATOM 656 O O . ASP A 1 82 ? 14.260 1.811 -24.331 1.00 80.62 82 ASP A O 1
ATOM 660 N N . ILE A 1 83 ? 12.517 2.719 -25.430 1.00 84.81 83 ILE A N 1
ATOM 661 C CA . ILE A 1 83 ? 11.800 3.154 -24.232 1.00 84.81 83 ILE A CA 1
ATOM 662 C C . ILE A 1 83 ? 10.578 2.265 -24.023 1.00 84.81 83 ILE A C 1
ATOM 664 O O . ILE A 1 83 ? 9.593 2.304 -24.764 1.00 84.81 83 ILE A O 1
ATOM 668 N N . THR A 1 84 ? 10.595 1.514 -22.925 1.00 87.56 84 THR A N 1
ATOM 669 C CA . THR A 1 84 ? 9.425 0.763 -22.462 1.00 87.56 84 THR A CA 1
ATOM 670 C C . THR A 1 84 ? 8.757 1.497 -21.308 1.00 87.56 84 THR A C 1
ATOM 672 O O . THR A 1 84 ? 9.378 1.778 -20.280 1.00 87.56 84 THR A O 1
ATOM 675 N N . LYS A 1 85 ? 7.460 1.785 -21.441 1.00 91.94 85 LYS A N 1
ATOM 676 C CA . LYS A 1 85 ? 6.633 2.365 -20.376 1.00 91.94 85 LYS A CA 1
ATOM 677 C C . LYS A 1 85 ? 5.632 1.327 -19.887 1.00 91.94 85 LYS A C 1
ATOM 679 O O . LYS A 1 85 ? 4.897 0.730 -20.669 1.00 91.94 85 LYS A O 1
ATOM 684 N N . LEU A 1 86 ? 5.562 1.140 -18.574 1.00 92.00 86 LEU A N 1
ATOM 685 C CA . LEU A 1 86 ? 4.578 0.276 -17.930 1.00 92.00 86 LEU A CA 1
ATOM 686 C C . LEU A 1 86 ? 3.680 1.118 -17.026 1.00 92.00 86 LEU A C 1
ATOM 688 O O . LEU A 1 86 ? 4.171 1.901 -16.216 1.00 92.00 86 LEU A O 1
ATOM 692 N N . SER A 1 87 ? 2.368 0.933 -17.126 1.00 95.50 87 SER A N 1
ATOM 693 C CA . SER A 1 87 ? 1.407 1.440 -16.142 1.00 95.50 87 SER A CA 1
ATOM 694 C C . SER A 1 87 ? 0.728 0.274 -15.443 1.00 95.50 87 SER A C 1
ATOM 696 O O . SER A 1 87 ? 0.306 -0.671 -16.111 1.00 95.50 87 SER A O 1
ATOM 698 N N . GLY A 1 88 ? 0.610 0.343 -14.122 1.00 95.25 88 GLY A N 1
ATOM 699 C CA . GLY A 1 88 ? 0.023 -0.711 -13.307 1.00 95.25 88 GLY A CA 1
ATOM 700 C C . GLY A 1 88 ? -1.081 -0.201 -12.392 1.00 95.25 88 GLY A C 1
ATOM 701 O O . GLY A 1 88 ? -1.045 0.934 -11.913 1.00 95.25 88 GLY A O 1
ATOM 702 N N . HIS A 1 89 ? -2.044 -1.076 -12.135 1.00 97.19 89 HIS A N 1
ATOM 703 C CA . HIS A 1 89 ? -3.097 -0.907 -11.150 1.00 97.19 89 HIS A CA 1
ATOM 704 C C . HIS A 1 89 ? -3.155 -2.148 -10.262 1.00 97.19 89 HIS A C 1
ATOM 706 O O . HIS A 1 89 ? -3.078 -3.274 -10.750 1.00 97.19 89 HIS A O 1
ATOM 712 N N . GLN A 1 90 ? -3.312 -1.945 -8.962 1.00 97.44 90 GLN A N 1
ATOM 713 C CA . GLN A 1 90 ? -3.467 -3.006 -7.974 1.00 97.44 90 GLN A CA 1
ATOM 714 C C . GLN A 1 90 ? -4.698 -2.705 -7.133 1.00 97.44 90 GLN A C 1
ATOM 716 O O . GLN A 1 90 ? -4.890 -1.567 -6.716 1.00 97.44 90 GLN A O 1
ATOM 721 N N . VAL A 1 91 ? -5.516 -3.713 -6.853 1.00 98.12 91 VAL A N 1
ATOM 722 C CA . VAL A 1 91 ? -6.623 -3.615 -5.898 1.00 98.12 91 VAL A CA 1
ATOM 723 C C . VAL A 1 91 ? -6.613 -4.847 -5.011 1.00 98.12 91 VAL A C 1
ATOM 725 O O . VAL A 1 91 ? -6.417 -5.962 -5.490 1.00 98.12 91 VAL A O 1
ATOM 728 N N . GLY A 1 92 ? -6.783 -4.662 -3.709 1.00 97.69 92 GLY A N 1
ATOM 729 C CA . GLY A 1 92 ? -6.688 -5.773 -2.775 1.00 97.69 92 GLY A CA 1
ATOM 730 C C . GLY A 1 92 ? -7.250 -5.473 -1.404 1.00 97.69 92 GLY A C 1
ATOM 731 O O . GLY A 1 92 ? -7.629 -4.342 -1.092 1.00 97.69 92 GLY A O 1
ATOM 732 N N . GLY A 1 93 ? -7.284 -6.521 -0.593 1.00 98.25 93 GLY A N 1
ATOM 733 C CA . GLY A 1 93 ? -7.604 -6.458 0.823 1.00 98.25 93 GLY A CA 1
ATOM 734 C C . GLY A 1 93 ? -6.379 -6.798 1.661 1.00 98.25 93 GLY A C 1
ATOM 735 O O . GLY A 1 93 ? -5.480 -7.501 1.203 1.00 98.25 93 GLY A O 1
ATOM 736 N N . PHE A 1 94 ? -6.349 -6.314 2.895 1.00 98.06 94 PHE A N 1
ATOM 737 C CA . PHE A 1 94 ? -5.305 -6.658 3.852 1.00 98.06 94 PHE A CA 1
ATOM 738 C C . PHE A 1 94 ? -5.861 -6.806 5.264 1.00 98.06 94 PHE A C 1
ATOM 740 O O . PHE A 1 94 ? -6.876 -6.208 5.621 1.00 98.06 94 PHE A O 1
ATOM 747 N N . VAL A 1 95 ? -5.165 -7.594 6.074 1.00 98.06 95 VAL A N 1
ATOM 748 C CA . VAL A 1 95 ? -5.355 -7.696 7.519 1.00 98.06 95 VAL A CA 1
ATOM 749 C C . VAL A 1 95 ? -4.117 -7.109 8.186 1.00 98.06 95 VAL A C 1
ATOM 751 O O . VAL A 1 95 ? -3.002 -7.480 7.835 1.00 98.06 95 VAL A O 1
ATOM 754 N N . GLN A 1 96 ? -4.313 -6.201 9.140 1.00 97.25 96 GLN A N 1
ATOM 755 C CA . GLN A 1 96 ? -3.242 -5.563 9.903 1.00 97.25 96 GLN A CA 1
ATOM 756 C C . GLN A 1 96 ? -3.262 -6.046 11.353 1.00 97.25 96 GLN A C 1
ATOM 758 O O . GLN A 1 96 ? -4.292 -5.949 12.027 1.00 97.25 96 GLN A O 1
ATOM 763 N N . LEU A 1 97 ? -2.106 -6.485 11.848 1.00 96.88 97 LEU A N 1
ATOM 764 C CA . LEU A 1 97 ? -1.856 -6.797 13.250 1.00 96.88 97 LEU A CA 1
ATOM 765 C C . LEU A 1 97 ? -0.897 -5.765 13.861 1.00 96.88 97 LEU A C 1
ATOM 767 O O . LEU A 1 97 ? 0.267 -5.675 13.473 1.00 96.88 97 LEU A O 1
ATOM 771 N N . ASP A 1 98 ? -1.362 -5.014 14.853 1.00 94.12 98 ASP A N 1
ATOM 772 C CA . ASP A 1 98 ? -0.537 -4.082 15.616 1.00 94.12 98 ASP A CA 1
ATOM 773 C C . ASP A 1 98 ? 0.286 -4.832 16.660 1.00 94.12 98 ASP A C 1
ATOM 775 O O . ASP A 1 98 ? -0.247 -5.474 17.570 1.00 94.12 98 ASP A O 1
ATOM 779 N N . LEU A 1 99 ? 1.603 -4.698 16.548 1.00 93.75 99 LEU A N 1
ATOM 780 C CA . LEU A 1 99 ? 2.574 -5.264 17.477 1.00 93.75 99 LEU A CA 1
ATOM 781 C C . LEU A 1 99 ? 2.846 -4.290 18.624 1.00 93.75 99 LEU A C 1
ATOM 783 O O . LEU A 1 99 ? 2.851 -4.671 19.793 1.00 93.75 99 LEU A O 1
ATOM 787 N N . ILE A 1 100 ? 3.032 -3.010 18.291 1.00 91.00 100 ILE A N 1
ATOM 788 C CA . ILE A 1 100 ? 3.205 -1.926 19.256 1.00 91.00 100 ILE A CA 1
ATOM 789 C C . ILE A 1 100 ? 2.245 -0.810 18.882 1.00 91.00 100 ILE A C 1
ATOM 791 O O . ILE A 1 100 ? 2.315 -0.276 17.784 1.00 91.00 100 ILE A O 1
ATOM 795 N N . ASN A 1 101 ? 1.369 -0.433 19.808 1.00 83.44 101 ASN A N 1
ATOM 796 C CA . ASN A 1 101 ? 0.442 0.674 19.623 1.00 83.44 101 ASN A CA 1
ATOM 797 C C . ASN A 1 101 ? 0.594 1.644 20.800 1.00 83.44 101 ASN A C 1
ATOM 799 O O . ASN A 1 101 ? 0.149 1.367 21.917 1.00 83.44 101 ASN A O 1
ATOM 803 N N . LYS A 1 102 ? 1.320 2.742 20.577 1.00 85.00 102 LYS A N 1
ATOM 804 C CA . LYS A 1 102 ? 1.475 3.843 21.534 1.00 85.00 102 LYS A CA 1
ATOM 805 C C . LYS A 1 102 ? 0.765 5.071 20.981 1.00 85.00 102 LYS A C 1
ATOM 807 O O . LYS A 1 102 ? 0.611 5.219 19.778 1.00 85.00 102 LYS A O 1
ATOM 812 N N . SER A 1 103 ? 0.439 6.022 21.855 1.00 80.19 103 SER A N 1
ATOM 813 C CA . SER A 1 103 ? -0.281 7.249 21.476 1.00 80.19 103 SER A CA 1
ATOM 814 C C . SER A 1 103 ? 0.364 8.071 20.344 1.00 80.19 103 SER A C 1
ATOM 816 O O . SER A 1 103 ? -0.313 8.928 19.787 1.00 80.19 103 SER A O 1
ATOM 818 N N . LYS A 1 104 ? 1.653 7.870 20.031 1.00 87.00 104 LYS A N 1
ATOM 819 C CA . LYS A 1 104 ? 2.387 8.638 19.008 1.00 87.00 104 LYS A CA 1
ATOM 820 C C . LYS A 1 104 ? 2.927 7.801 17.850 1.00 87.00 104 LYS A C 1
ATOM 822 O O . LYS A 1 104 ? 3.261 8.366 16.817 1.00 87.00 104 LYS A O 1
ATOM 827 N N . TYR A 1 105 ? 3.085 6.494 18.034 1.00 87.94 105 TYR A N 1
ATOM 828 C CA . TYR A 1 105 ? 3.693 5.629 17.031 1.00 87.94 105 TYR A CA 1
ATOM 829 C C . TYR A 1 105 ? 3.097 4.230 17.099 1.00 87.94 105 TYR A C 1
ATOM 831 O O . TYR A 1 105 ? 2.700 3.749 18.165 1.00 87.94 105 TYR A O 1
ATOM 839 N N . GLN A 1 106 ? 3.082 3.576 15.946 1.00 89.56 106 GLN A N 1
ATOM 840 C CA . GLN A 1 106 ? 2.547 2.241 15.773 1.00 89.56 106 GLN A CA 1
ATOM 841 C C . GLN A 1 106 ? 3.552 1.401 14.987 1.00 89.56 106 GLN A C 1
ATOM 843 O O . GLN A 1 106 ? 4.086 1.856 13.978 1.00 89.56 106 GLN A O 1
ATOM 848 N N . ILE A 1 107 ? 3.802 0.183 15.456 1.00 95.19 107 ILE A N 1
ATOM 849 C CA . ILE A 1 107 ? 4.488 -0.868 14.708 1.00 95.19 107 ILE A CA 1
ATOM 850 C C . ILE A 1 107 ? 3.457 -1.949 14.443 1.00 95.19 107 ILE A C 1
ATOM 852 O O . ILE A 1 107 ? 2.810 -2.439 15.372 1.00 95.19 107 ILE A O 1
ATOM 856 N N . PHE A 1 108 ? 3.305 -2.314 13.182 1.00 95.12 108 PHE A N 1
ATOM 857 C CA . PHE A 1 108 ? 2.306 -3.265 12.730 1.00 95.12 108 PHE A CA 1
ATOM 858 C C . PHE A 1 108 ? 2.878 -4.153 11.628 1.00 95.12 108 PHE A C 1
ATOM 860 O O . PHE A 1 108 ? 3.918 -3.853 11.043 1.00 95.12 108 PHE A O 1
ATOM 867 N N . SER A 1 109 ? 2.191 -5.259 11.375 1.00 97.31 109 SER A N 1
ATOM 868 C CA . SER A 1 109 ? 2.455 -6.172 10.272 1.00 97.31 109 SER A CA 1
ATOM 869 C C . SER A 1 109 ? 1.174 -6.350 9.469 1.00 97.31 109 SER A C 1
ATOM 871 O O . SER A 1 109 ? 0.095 -6.481 10.051 1.00 97.31 109 SER A O 1
ATOM 873 N N . ASP A 1 110 ? 1.312 -6.345 8.148 1.00 95.81 110 ASP A N 1
ATOM 874 C CA . ASP A 1 110 ? 0.212 -6.522 7.212 1.00 95.81 110 ASP A CA 1
ATOM 875 C C . ASP A 1 110 ? 0.348 -7.862 6.490 1.00 95.81 110 ASP A C 1
ATOM 877 O O . ASP A 1 110 ? 1.440 -8.237 6.062 1.00 95.81 110 ASP A O 1
ATOM 881 N N . LEU A 1 111 ? -0.777 -8.552 6.327 1.00 97.88 111 LEU A N 1
ATOM 882 C CA . LEU A 1 111 ? -0.939 -9.643 5.375 1.00 97.88 111 LEU A CA 1
ATOM 883 C C . LEU A 1 111 ? -1.967 -9.205 4.335 1.00 97.88 111 LEU A C 1
ATOM 885 O O . LEU A 1 111 ? -3.131 -8.986 4.680 1.00 97.88 111 LEU A O 1
ATOM 889 N N . ASP A 1 112 ? -1.551 -9.071 3.079 1.00 95.81 112 ASP A N 1
ATOM 890 C CA . ASP A 1 112 ? -2.415 -8.623 1.991 1.00 95.81 112 ASP A CA 1
ATOM 891 C C . ASP A 1 112 ? -2.563 -9.653 0.870 1.00 95.81 112 ASP A C 1
ATOM 893 O O . ASP A 1 112 ? -1.716 -10.519 0.650 1.00 95.81 112 ASP A O 1
ATOM 897 N N . ALA A 1 113 ? -3.693 -9.555 0.176 1.00 98.00 113 ALA A N 1
ATOM 898 C CA . ALA A 1 113 ? -3.981 -10.285 -1.043 1.00 98.00 113 ALA A CA 1
ATOM 899 C C . ALA A 1 113 ? -4.560 -9.303 -2.059 1.00 98.00 113 ALA A C 1
ATOM 901 O O . ALA A 1 113 ? -5.500 -8.554 -1.770 1.00 98.00 113 ALA A O 1
ATOM 902 N N . SER A 1 114 ? -3.992 -9.292 -3.260 1.00 97.38 114 SER A N 1
ATOM 903 C CA . SER A 1 114 ? -4.319 -8.286 -4.260 1.00 97.38 114 SER A CA 1
ATOM 904 C C . SER A 1 114 ? -4.283 -8.834 -5.679 1.00 97.38 114 SER A C 1
ATOM 906 O O . SER A 1 114 ? -3.517 -9.735 -6.014 1.00 97.38 114 SER A O 1
ATOM 908 N N . TYR A 1 115 ? -5.142 -8.263 -6.516 1.00 97.81 115 TYR A N 1
ATOM 909 C CA . TYR A 1 115 ? -5.126 -8.437 -7.956 1.00 97.81 115 TYR A CA 1
ATOM 910 C C . TYR A 1 115 ? -4.333 -7.293 -8.587 1.00 97.81 115 TYR A C 1
ATOM 912 O O . TYR A 1 115 ? -4.558 -6.124 -8.263 1.00 97.81 115 TYR A O 1
ATOM 920 N N . ILE A 1 116 ? -3.419 -7.634 -9.493 1.00 96.62 116 ILE A N 1
ATOM 921 C CA . ILE A 1 116 ? -2.544 -6.685 -10.183 1.00 96.62 116 ILE A CA 1
ATOM 922 C C . ILE A 1 116 ? -2.806 -6.786 -11.684 1.00 96.62 116 ILE A C 1
ATOM 924 O O . ILE A 1 116 ? -2.767 -7.870 -12.260 1.00 96.62 116 ILE A O 1
ATOM 928 N N . HIS A 1 117 ? -3.031 -5.640 -12.319 1.00 95.25 117 HIS A N 1
ATOM 929 C CA . HIS A 1 117 ? -3.127 -5.503 -13.765 1.00 95.25 117 HIS A CA 1
ATOM 930 C C . HIS A 1 117 ? -2.092 -4.493 -14.256 1.00 95.25 117 HIS A C 1
ATOM 932 O O . HIS A 1 117 ? -1.991 -3.391 -13.718 1.00 95.25 117 HIS A O 1
ATOM 938 N N . SER A 1 118 ? -1.346 -4.844 -15.298 1.00 93.62 118 SER A N 1
ATOM 939 C CA . SER A 1 118 ? -0.366 -3.959 -15.919 1.00 93.62 118 SER A CA 1
ATOM 940 C C . SER A 1 118 ? -0.561 -3.897 -17.429 1.00 93.62 118 SER A C 1
ATOM 942 O O . SER A 1 118 ? -0.947 -4.870 -18.075 1.00 93.62 118 SER A O 1
ATOM 944 N N . LYS A 1 119 ? -0.293 -2.718 -17.990 1.00 90.50 119 LYS A N 1
ATOM 945 C CA . LYS A 1 119 ? -0.296 -2.460 -19.427 1.00 90.50 119 LYS A CA 1
ATOM 946 C C . LYS A 1 119 ? 1.073 -1.939 -19.836 1.00 90.50 119 LYS A C 1
ATOM 948 O O . LYS A 1 119 ? 1.573 -0.985 -19.239 1.00 90.50 119 LYS A O 1
ATOM 953 N N . SER A 1 120 ? 1.652 -2.575 -20.848 1.00 86.94 120 SER A N 1
ATOM 954 C CA . SER A 1 120 ? 2.904 -2.162 -21.480 1.00 86.94 120 SER A CA 1
ATOM 955 C C . SER A 1 120 ? 2.609 -1.309 -22.711 1.00 86.94 120 SER A C 1
ATOM 957 O O . SER A 1 120 ? 1.665 -1.575 -23.461 1.00 86.94 120 SER A O 1
ATOM 959 N N . HIS A 1 121 ? 3.401 -0.257 -22.877 1.00 81.88 121 HIS A N 1
ATOM 960 C CA . HIS A 1 121 ? 3.490 0.534 -24.089 1.00 81.88 121 HIS A CA 1
ATOM 961 C C . HIS A 1 121 ? 4.959 0.603 -24.497 1.00 81.88 121 HIS A C 1
ATOM 963 O O . HIS A 1 121 ? 5.804 1.005 -23.692 1.00 81.88 121 HIS A O 1
ATOM 969 N N . ASN A 1 122 ? 5.240 0.196 -25.730 1.00 74.12 122 ASN A N 1
ATOM 970 C CA . ASN A 1 122 ? 6.570 0.279 -26.308 1.00 74.12 122 ASN A CA 1
ATOM 971 C C . ASN A 1 122 ? 6.558 1.448 -27.283 1.00 74.12 122 ASN A C 1
ATOM 973 O O . ASN A 1 122 ? 5.851 1.394 -28.291 1.00 74.12 122 ASN A O 1
ATOM 977 N N . ASP A 1 123 ? 7.319 2.486 -26.959 1.00 63.34 123 ASP A N 1
ATOM 978 C CA . ASP A 1 123 ? 7.621 3.538 -27.916 1.00 63.34 123 ASP A CA 1
ATOM 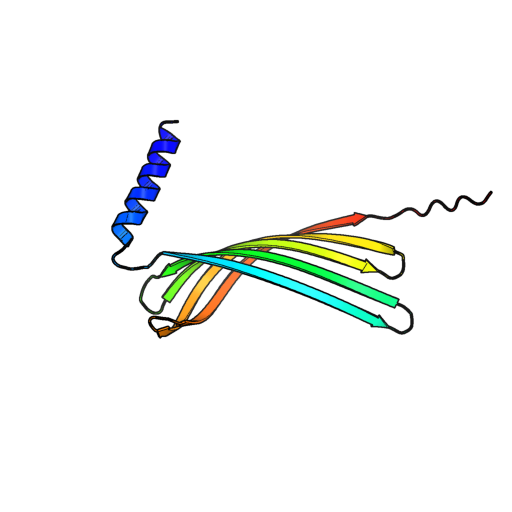979 C C . ASP A 1 123 ? 8.851 3.049 -28.691 1.00 63.34 123 ASP A C 1
ATOM 981 O O . ASP A 1 123 ? 9.968 3.112 -28.185 1.00 63.34 123 ASP A O 1
ATOM 985 N N . PHE A 1 124 ? 8.642 2.486 -29.885 1.00 54.59 124 PHE A N 1
ATOM 986 C CA . PHE A 1 124 ? 9.744 2.270 -30.821 1.00 54.59 124 PHE A CA 1
ATOM 987 C C . PHE A 1 124 ? 10.032 3.608 -31.499 1.00 54.59 124 PHE A C 1
ATOM 989 O O . PHE A 1 124 ? 9.250 4.053 -32.343 1.00 54.59 124 PHE A O 1
ATOM 996 N N . GLU A 1 125 ? 11.137 4.259 -31.143 1.00 51.28 125 GLU A N 1
ATOM 997 C CA . GLU A 1 125 ? 11.659 5.342 -31.969 1.00 51.28 1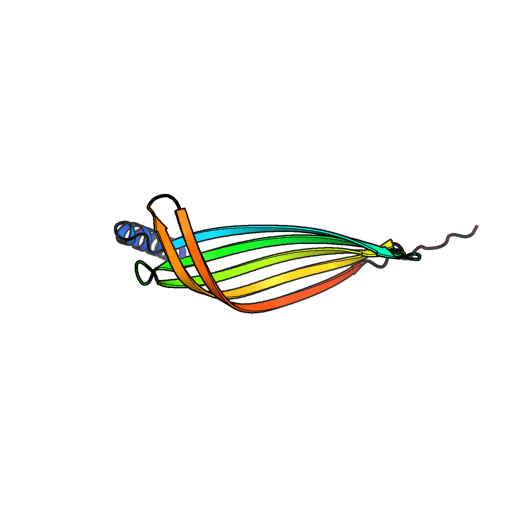25 GLU A CA 1
ATOM 998 C C . GLU A 1 125 ? 12.245 4.720 -33.242 1.00 51.28 125 GLU A C 1
ATOM 1000 O O . GLU A 1 125 ? 13.353 4.191 -33.273 1.00 51.28 125 GLU A O 1
ATOM 1005 N N . THR A 1 126 ? 11.476 4.735 -34.333 1.00 44.47 126 THR A N 1
ATOM 1006 C CA . THR A 1 126 ? 12.030 4.471 -35.663 1.00 44.47 126 THR A CA 1
ATOM 1007 C C . THR A 1 126 ? 13.027 5.574 -35.996 1.00 44.47 126 THR A C 1
ATOM 1009 O O . THR A 1 126 ? 12.633 6.646 -36.459 1.00 44.47 126 THR A O 1
ATOM 1012 N N . HIS A 1 127 ? 14.319 5.306 -35.808 1.00 46.34 127 HIS A N 1
ATOM 1013 C CA . HIS A 1 127 ? 15.374 6.088 -36.437 1.00 46.34 127 HIS A CA 1
ATOM 1014 C C . HIS A 1 127 ? 15.266 5.909 -37.956 1.00 46.34 127 HIS A C 1
ATOM 1016 O O . HIS A 1 127 ? 15.789 4.960 -38.542 1.00 46.34 127 HIS A O 1
ATOM 1022 N N . THR A 1 128 ? 14.551 6.816 -38.622 1.00 41.06 128 THR A N 1
ATOM 1023 C CA . THR A 1 128 ? 14.658 6.973 -40.071 1.00 41.06 128 THR A CA 1
ATOM 1024 C C . THR A 1 128 ? 16.059 7.494 -40.364 1.00 41.06 128 THR A C 1
ATOM 1026 O O . THR A 1 128 ? 16.324 8.691 -40.245 1.00 41.06 128 THR A O 1
ATOM 1029 N N . ASN A 1 129 ? 16.970 6.586 -40.715 1.00 44.09 129 ASN A N 1
ATOM 1030 C CA . ASN A 1 129 ? 18.270 6.933 -41.271 1.00 44.09 129 ASN A CA 1
ATOM 1031 C C . ASN A 1 129 ? 18.057 7.634 -42.621 1.00 44.09 129 ASN A C 1
ATOM 1033 O O . ASN A 1 129 ? 18.030 6.990 -43.669 1.00 44.09 129 ASN A O 1
ATOM 1037 N N . ASN A 1 130 ? 17.907 8.960 -42.597 1.00 45.41 130 ASN A N 1
ATOM 1038 C CA . ASN A 1 130 ? 18.034 9.796 -43.785 1.00 45.41 130 ASN A CA 1
ATOM 1039 C C . ASN A 1 130 ? 19.510 9.805 -44.197 1.00 45.41 130 ASN A C 1
ATOM 1041 O O . ASN A 1 130 ? 20.287 10.658 -43.774 1.00 45.41 130 ASN A O 1
ATOM 1045 N N . THR A 1 131 ? 19.897 8.824 -45.006 1.00 45.78 131 THR A N 1
ATOM 1046 C CA . THR A 1 131 ? 21.122 8.901 -45.803 1.00 45.78 131 THR A CA 1
ATOM 1047 C C . THR A 1 131 ? 20.791 9.697 -47.063 1.00 45.78 131 THR A C 1
ATOM 1049 O O . THR A 1 131 ? 19.900 9.324 -47.823 1.00 45.78 131 THR A O 1
ATOM 1052 N N . SER A 1 132 ? 21.432 10.862 -47.193 1.00 44.75 132 SER A N 1
ATOM 1053 C CA . SER A 1 132 ? 21.415 11.720 -48.389 1.00 44.75 132 SER A CA 1
ATOM 1054 C C . SER A 1 132 ? 22.621 11.405 -49.260 1.00 44.75 132 SER A C 1
ATOM 1056 O O . SER A 1 132 ? 23.679 11.099 -48.664 1.00 44.75 132 SER A O 1
#